Protein AF-A0A552IBU9-F1 (afdb_monomer_lite)

pLDDT: mean 75.5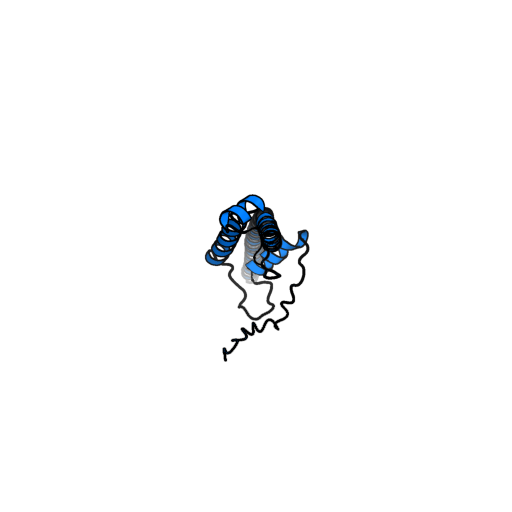9, std 19.31, range [33.22, 96.0]

Secondary structure (DSSP, 8-state):
-----------------PPPPTTTHHHHHHHHHTT---SSSPPS----HHHHHHHHHHHHHHTTS---HHHHHHHHT-S--SSTT-SHHHHHHHHHHHHHHHHTHHHHHHHHHHHHHHHHHHHHHHHHHHHHHHHHHHHHHHHHHHHS--

Sequence (150 aa):
MGEKIKMVVDSSVPIESKSIQAGQLPVVMLQLLTGSQTQDGRAAGIFTADDLIKILLYVRAARKLPQSLEQFTKDIGSNSTGIPGLEPNEIIDLYQKITDHANLWTPVEGLVKEQASSLKVASDDIVRIGGQVINTINKMDRTYALTGFS

Structure (mmCIF, N/CA/C/O backbone):
data_AF-A0A552IBU9-F1
#
_entry.id   AF-A0A552IBU9-F1
#
loop_
_atom_site.group_PDB
_atom_site.id
_atom_site.type_symbol
_atom_site.label_atom_id
_atom_site.label_alt_id
_atom_site.label_comp_id
_atom_site.label_asym_id
_atom_site.label_entity_id
_atom_site.label_seq_id
_atom_site.pdbx_PDB_ins_code
_atom_site.Cartn_x
_atom_site.Cartn_y
_atom_site.Cartn_z
_atom_site.occupancy
_atom_site.B_iso_or_equiv
_atom_site.auth_seq_id
_atom_site.auth_comp_id
_atom_site.auth_asym_id
_atom_site.auth_atom_id
_atom_site.pdbx_PDB_model_num
ATOM 1 N N . MET A 1 1 ? -29.735 -31.392 25.773 1.00 34.94 1 MET A N 1
ATOM 2 C CA . MET A 1 1 ? -28.434 -31.859 25.250 1.00 34.94 1 MET A CA 1
ATOM 3 C C . MET A 1 1 ? -28.177 -31.053 23.981 1.00 34.94 1 MET A C 1
ATOM 5 O O . MET A 1 1 ? -28.863 -31.291 23.001 1.00 34.94 1 MET A O 1
ATOM 9 N N . GLY A 1 2 ? -27.371 -29.990 24.043 1.00 36.50 2 GLY A N 1
ATOM 10 C CA . GLY A 1 2 ? -27.140 -29.078 22.913 1.00 36.50 2 GLY A CA 1
ATOM 11 C C . GLY A 1 2 ? -25.709 -29.224 22.414 1.00 36.50 2 GLY A C 1
ATOM 12 O O . GLY A 1 2 ? -24.772 -28.986 23.173 1.00 36.50 2 GLY A O 1
ATOM 13 N N . GLU A 1 3 ? -25.554 -29.675 21.177 1.00 33.66 3 GLU A N 1
ATOM 14 C CA . GLU A 1 3 ? -24.275 -29.945 20.528 1.00 33.66 3 GLU A CA 1
ATOM 15 C C . GLU A 1 3 ? -23.564 -28.622 20.189 1.00 33.66 3 GLU A C 1
ATOM 17 O O . GLU A 1 3 ? -24.085 -27.790 19.446 1.00 33.66 3 GLU A O 1
ATOM 22 N N . LYS A 1 4 ? -22.384 -28.387 20.779 1.00 40.66 4 LYS A N 1
ATOM 23 C CA . LYS A 1 4 ? -21.531 -27.241 20.438 1.00 40.66 4 LYS A CA 1
ATOM 24 C C . LYS A 1 4 ? -20.822 -27.536 19.119 1.00 40.66 4 LYS A C 1
ATOM 26 O O . LYS A 1 4 ? -19.890 -28.336 19.091 1.00 40.66 4 LYS A O 1
ATOM 31 N N . ILE A 1 5 ? -21.209 -26.841 18.053 1.00 39.78 5 ILE A N 1
ATOM 32 C CA . ILE A 1 5 ? -20.433 -26.824 16.812 1.00 39.78 5 ILE A CA 1
ATOM 33 C C . ILE A 1 5 ? -19.125 -26.069 17.076 1.00 39.78 5 ILE A C 1
ATOM 35 O O . ILE A 1 5 ? -19.110 -24.862 17.313 1.00 39.78 5 ILE A O 1
ATOM 39 N N . LYS A 1 6 ? -18.015 -26.810 17.071 1.00 36.66 6 LYS A N 1
ATOM 40 C CA . LYS A 1 6 ? -16.654 -26.279 17.134 1.00 36.66 6 LYS A CA 1
ATOM 41 C C . LYS A 1 6 ? -16.277 -25.804 15.732 1.00 36.66 6 LYS A C 1
ATOM 43 O O . LYS A 1 6 ? -15.980 -26.618 14.864 1.00 36.66 6 LYS A O 1
ATOM 48 N N . MET A 1 7 ? -16.307 -24.493 15.506 1.00 34.34 7 MET A N 1
ATOM 49 C CA . MET A 1 7 ? -15.735 -23.891 14.302 1.00 34.34 7 MET A CA 1
ATOM 50 C C . MET A 1 7 ? -14.210 -24.041 14.389 1.00 34.34 7 MET A C 1
ATOM 52 O O . MET A 1 7 ? -13.541 -23.302 15.107 1.00 34.34 7 MET A O 1
ATOM 56 N N . VAL A 1 8 ? -13.667 -25.069 13.736 1.00 38.81 8 VAL A N 1
ATOM 57 C CA . VAL A 1 8 ? -12.222 -25.235 13.561 1.00 38.81 8 VAL A CA 1
ATOM 58 C C . VAL A 1 8 ? -11.829 -24.355 12.383 1.00 38.81 8 VAL A C 1
ATOM 60 O O . VAL A 1 8 ? -11.980 -24.743 11.229 1.00 38.81 8 VAL A O 1
ATOM 63 N N . VAL A 1 9 ? -11.381 -23.136 12.680 1.00 44.94 9 VAL A N 1
ATOM 64 C CA . VAL A 1 9 ? -10.562 -22.381 11.733 1.00 44.94 9 VAL A CA 1
ATOM 65 C C . VAL A 1 9 ? -9.206 -23.069 11.743 1.00 44.94 9 VAL A C 1
ATOM 67 O O . VAL A 1 9 ? -8.463 -22.968 12.717 1.00 44.94 9 VAL A O 1
ATOM 70 N N . ASP A 1 10 ? -8.927 -23.837 10.696 1.00 36.34 10 ASP A N 1
ATOM 71 C CA . ASP A 1 10 ? -7.618 -24.438 10.482 1.00 36.34 10 ASP A CA 1
ATOM 72 C C . ASP A 1 10 ? -6.633 -23.325 10.090 1.00 36.34 10 ASP A C 1
ATOM 74 O O . ASP A 1 10 ? -6.429 -23.010 8.920 1.00 36.34 10 ASP A O 1
ATOM 78 N N . SER A 1 11 ? -6.112 -22.615 11.092 1.00 43.28 11 SER A N 1
ATOM 79 C CA . SER A 1 11 ? -5.164 -21.510 10.924 1.00 43.28 11 SER A CA 1
ATOM 80 C C . SER A 1 11 ? -3.709 -21.991 10.883 1.00 43.28 11 SER A C 1
ATOM 82 O O . SER A 1 11 ? -2.804 -21.233 11.226 1.00 43.28 11 SER A O 1
ATOM 84 N N . SER A 1 12 ? -3.451 -23.247 10.507 1.00 41.38 12 SER A N 1
ATOM 85 C CA . SER A 1 12 ? -2.109 -23.842 10.554 1.00 41.38 12 SER A CA 1
ATOM 86 C C . SER A 1 12 ? -1.258 -23.602 9.303 1.00 41.38 12 SER A C 1
ATOM 88 O O . SER A 1 12 ? -0.261 -24.297 9.119 1.00 41.38 12 SER A O 1
ATOM 90 N N . VAL A 1 13 ? -1.601 -22.638 8.444 1.00 36.69 13 VAL A N 1
ATOM 91 C CA . VAL A 1 13 ? -0.655 -22.159 7.426 1.00 36.69 13 VAL A CA 1
ATOM 92 C C . VAL A 1 13 ? 0.163 -21.031 8.056 1.00 36.69 13 VAL A C 1
ATOM 94 O O . VAL A 1 13 ? -0.375 -19.936 8.235 1.00 36.69 13 VAL A O 1
ATOM 97 N N . PRO A 1 14 ? 1.439 -21.253 8.422 1.00 33.22 14 PRO A N 1
ATOM 98 C CA . PRO A 1 14 ? 2.310 -20.154 8.799 1.00 33.22 14 PRO A CA 1
ATOM 99 C C . PRO A 1 14 ? 2.447 -19.235 7.584 1.00 33.22 14 PRO A C 1
ATOM 101 O O . PRO A 1 14 ? 3.071 -19.589 6.587 1.00 33.22 14 PRO A O 1
ATOM 104 N N . ILE A 1 15 ? 1.828 -18.056 7.647 1.00 39.25 15 ILE A N 1
ATOM 105 C CA . ILE A 1 15 ? 2.135 -16.982 6.708 1.00 39.25 15 ILE A CA 1
ATOM 106 C C . ILE A 1 15 ? 3.512 -16.474 7.123 1.00 39.25 15 ILE A C 1
ATOM 108 O O . ILE A 1 15 ? 3.636 -15.646 8.025 1.00 39.25 15 ILE A O 1
ATOM 112 N N . GLU A 1 16 ? 4.556 -17.025 6.513 1.00 35.91 16 GLU A N 1
ATOM 113 C CA . GLU A 1 16 ? 5.919 -16.540 6.679 1.00 35.91 16 GLU A CA 1
ATOM 114 C C . GLU A 1 16 ? 6.018 -15.172 5.981 1.00 35.91 16 GLU A C 1
ATOM 116 O O . GLU A 1 16 ? 6.324 -15.052 4.796 1.00 35.91 16 GLU A O 1
ATOM 121 N N . SER A 1 17 ? 5.662 -14.102 6.695 1.00 43.00 17 SER A N 1
ATOM 122 C CA . SER A 1 17 ? 5.800 -12.743 6.182 1.00 43.00 17 SER A CA 1
ATOM 123 C C . SER A 1 17 ? 7.252 -12.303 6.344 1.00 43.00 17 SER A C 1
ATOM 125 O O . SER A 1 17 ? 7.701 -11.876 7.408 1.00 43.00 17 SER A O 1
ATOM 127 N N . LYS A 1 18 ? 8.028 -12.408 5.263 1.00 54.16 18 LYS A N 1
ATOM 128 C CA . LYS A 1 18 ? 9.352 -11.786 5.214 1.00 54.16 18 LYS A CA 1
ATOM 129 C C . LYS A 1 18 ? 9.186 -10.281 5.430 1.00 54.16 18 LYS A C 1
ATOM 131 O O . LYS A 1 18 ? 8.542 -9.606 4.626 1.00 54.16 18 LYS A O 1
ATOM 136 N N . SER A 1 19 ? 9.752 -9.754 6.514 1.00 55.88 19 SER A N 1
ATOM 137 C CA . SER A 1 19 ? 9.667 -8.325 6.804 1.00 55.88 19 SER A CA 1
ATOM 138 C C . SER A 1 19 ? 10.417 -7.529 5.731 1.00 55.88 19 SER A C 1
ATOM 140 O O . SER A 1 19 ? 11.572 -7.809 5.404 1.00 55.88 19 SER A O 1
ATOM 142 N N . ILE A 1 20 ? 9.737 -6.543 5.146 1.00 61.25 20 ILE A N 1
ATOM 143 C CA . ILE A 1 20 ? 10.330 -5.603 4.195 1.00 61.25 20 ILE A CA 1
ATOM 144 C C . ILE A 1 20 ? 10.629 -4.326 4.970 1.00 61.25 20 ILE A C 1
ATOM 146 O O . ILE A 1 20 ? 9.734 -3.729 5.569 1.00 61.25 20 ILE A O 1
ATOM 150 N N . GLN A 1 21 ? 11.890 -3.896 4.976 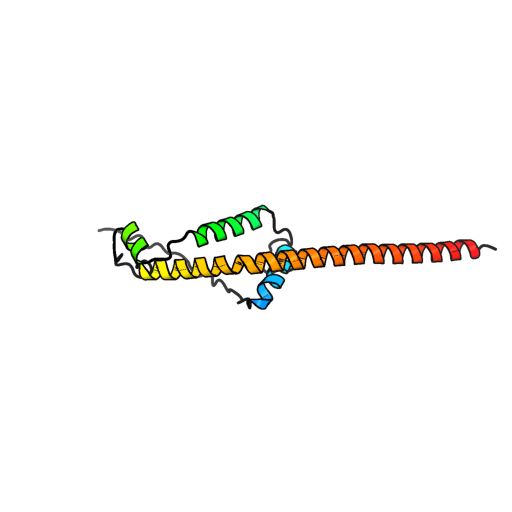1.00 69.50 21 GLN A N 1
ATOM 151 C CA . GLN A 1 21 ? 12.252 -2.615 5.579 1.00 69.50 21 GLN A CA 1
ATOM 152 C C . GLN A 1 21 ? 11.577 -1.479 4.798 1.00 69.50 21 GLN A C 1
ATOM 154 O O . GLN A 1 21 ? 11.520 -1.531 3.571 1.00 69.50 21 GLN A O 1
ATOM 159 N N . ALA A 1 22 ? 11.111 -0.425 5.475 1.00 57.94 22 ALA A N 1
ATOM 160 C CA . ALA A 1 22 ? 10.367 0.668 4.833 1.00 57.94 22 ALA A CA 1
ATOM 161 C C . ALA A 1 22 ? 11.100 1.286 3.618 1.00 57.94 22 ALA A C 1
ATOM 163 O O . ALA A 1 22 ? 10.462 1.623 2.625 1.00 57.94 22 ALA A O 1
ATOM 164 N N . GLY A 1 23 ? 12.438 1.353 3.647 1.00 66.19 23 GLY A N 1
ATOM 165 C CA . GLY A 1 23 ? 13.253 1.840 2.523 1.00 66.19 23 GLY A CA 1
ATOM 166 C C . GLY A 1 23 ? 13.341 0.893 1.316 1.00 66.19 23 GLY A C 1
ATOM 167 O O . GLY A 1 23 ? 13.680 1.323 0.220 1.00 66.19 23 GLY A O 1
ATOM 168 N N . GLN A 1 24 ? 13.019 -0.389 1.491 1.00 68.75 24 GLN A N 1
ATOM 169 C CA . GLN A 1 24 ? 13.036 -1.406 0.433 1.00 68.75 24 GLN A CA 1
ATOM 170 C C . GLN A 1 24 ? 11.660 -1.600 -0.216 1.00 68.75 24 GLN A C 1
ATOM 172 O O . GLN A 1 24 ? 11.567 -2.182 -1.296 1.00 68.75 24 GLN A O 1
ATOM 177 N N . LEU A 1 25 ? 10.596 -1.095 0.414 1.00 70.56 25 LEU A N 1
ATOM 178 C CA . LEU A 1 25 ? 9.216 -1.269 -0.033 1.00 70.56 25 LEU A CA 1
ATOM 179 C C . LEU A 1 25 ? 8.963 -0.802 -1.481 1.00 70.56 25 LEU A C 1
ATOM 181 O O . LEU A 1 25 ? 8.315 -1.547 -2.216 1.00 70.56 25 LEU A O 1
ATOM 185 N N . PRO A 1 26 ? 9.509 0.336 -1.956 1.00 66.88 26 PRO A N 1
ATOM 186 C CA . PRO A 1 26 ? 9.333 0.748 -3.350 1.00 66.88 26 PRO A CA 1
ATOM 187 C C . PRO A 1 26 ? 9.992 -0.209 -4.348 1.00 66.88 26 PRO A C 1
ATOM 189 O O . PRO A 1 26 ? 9.414 -0.516 -5.388 1.00 66.88 26 PRO A O 1
ATOM 192 N N . VAL A 1 27 ? 11.188 -0.706 -4.017 1.00 70.56 27 VAL A N 1
ATOM 193 C CA . VAL A 1 27 ? 11.957 -1.624 -4.871 1.00 70.56 27 VAL A CA 1
ATOM 194 C C . VAL A 1 27 ? 11.257 -2.974 -4.957 1.00 70.56 27 VAL A C 1
ATOM 196 O O . VAL A 1 27 ? 11.065 -3.492 -6.054 1.00 70.56 27 VAL A O 1
ATOM 199 N N . VAL A 1 28 ? 10.830 -3.520 -3.817 1.00 72.00 28 VAL A N 1
ATOM 200 C CA . VAL A 1 28 ? 10.098 -4.791 -3.782 1.00 72.00 28 VAL A CA 1
ATOM 201 C C . VAL A 1 28 ? 8.756 -4.661 -4.497 1.00 72.00 28 VAL A C 1
ATOM 203 O O . VAL A 1 28 ? 8.402 -5.558 -5.259 1.00 72.00 28 VAL A O 1
ATOM 206 N N . MET A 1 29 ? 8.040 -3.539 -4.329 1.00 71.69 29 MET A N 1
ATOM 207 C CA . MET A 1 29 ? 6.815 -3.303 -5.091 1.00 71.69 29 MET A CA 1
ATOM 208 C C . MET A 1 29 ? 7.101 -3.265 -6.579 1.00 71.69 29 MET A C 1
ATOM 210 O O . MET A 1 29 ? 6.473 -4.022 -7.303 1.00 71.69 29 MET A O 1
ATOM 214 N N . LEU A 1 30 ? 8.084 -2.496 -7.051 1.00 71.75 30 LEU A N 1
ATOM 215 C CA . LEU A 1 30 ? 8.415 -2.497 -8.473 1.00 71.75 30 LEU A CA 1
ATOM 216 C C . LEU A 1 30 ? 8.745 -3.896 -8.996 1.00 71.75 30 LEU A C 1
ATOM 218 O O . LEU A 1 30 ? 8.250 -4.261 -10.053 1.00 71.75 30 LEU A O 1
ATOM 222 N N . GLN A 1 31 ? 9.522 -4.687 -8.257 1.00 69.88 31 GLN A N 1
ATOM 223 C CA . GLN A 1 31 ? 9.835 -6.063 -8.644 1.00 69.88 31 GLN A CA 1
ATOM 224 C C . GLN A 1 31 ? 8.589 -6.954 -8.728 1.00 69.88 31 GLN A C 1
ATOM 226 O O . GLN A 1 31 ? 8.524 -7.858 -9.560 1.00 69.88 31 GLN A O 1
ATOM 231 N N . LEU A 1 32 ? 7.597 -6.704 -7.874 1.00 67.94 32 LEU A N 1
ATOM 232 C CA . LEU A 1 32 ? 6.294 -7.356 -7.938 1.00 67.94 32 LEU A CA 1
ATOM 233 C C . LEU A 1 32 ? 5.517 -6.905 -9.187 1.00 67.94 32 LEU A C 1
ATOM 235 O O . LEU A 1 32 ? 4.973 -7.733 -9.913 1.00 67.94 32 LEU A O 1
ATOM 239 N N . LEU A 1 33 ? 5.511 -5.595 -9.464 1.00 68.00 33 LEU A N 1
ATOM 240 C CA . LEU A 1 33 ? 4.822 -4.980 -10.604 1.00 68.00 33 LEU A CA 1
ATOM 241 C C . LEU A 1 33 ? 5.378 -5.462 -11.946 1.00 68.00 33 LEU A C 1
ATOM 243 O O . LEU A 1 33 ? 4.620 -5.687 -12.889 1.00 68.00 33 LEU A O 1
ATOM 247 N N . THR A 1 34 ? 6.699 -5.618 -12.028 1.00 67.62 34 THR A N 1
ATOM 248 C CA . THR A 1 34 ? 7.414 -6.082 -13.223 1.00 67.62 34 THR A CA 1
ATOM 249 C C . THR A 1 34 ? 7.470 -7.604 -13.323 1.00 67.62 34 THR A C 1
ATOM 251 O O . THR A 1 34 ? 7.982 -8.127 -14.310 1.00 67.62 34 THR A O 1
ATOM 254 N N . GLY A 1 35 ? 6.962 -8.329 -12.319 1.00 62.59 35 GLY A N 1
ATOM 255 C CA . GLY A 1 35 ? 7.028 -9.787 -12.267 1.00 62.59 35 GLY A CA 1
ATOM 256 C C . GLY A 1 35 ? 8.445 -10.343 -12.085 1.00 62.59 35 GLY A C 1
ATOM 257 O O . GLY A 1 35 ? 8.661 -11.529 -12.313 1.00 62.59 35 GLY A O 1
ATOM 258 N N . SER A 1 36 ? 9.422 -9.528 -11.675 1.00 60.06 36 SER A N 1
ATOM 259 C CA . SER A 1 36 ? 10.795 -9.988 -11.429 1.00 60.06 36 SER A CA 1
ATOM 260 C C . SER A 1 36 ? 10.975 -10.705 -10.081 1.00 60.06 36 SER A C 1
ATOM 262 O O . SER A 1 36 ? 12.035 -11.270 -9.835 1.00 60.06 36 SER A O 1
ATOM 264 N N . GLN A 1 37 ? 9.962 -10.691 -9.206 1.00 55.62 37 GLN A N 1
ATOM 265 C CA . GLN A 1 37 ? 9.887 -11.503 -7.983 1.00 55.62 37 GLN A CA 1
ATOM 266 C C . GLN A 1 37 ? 9.007 -12.738 -8.243 1.00 55.62 37 GLN A C 1
ATOM 268 O O . GLN A 1 37 ? 7.787 -12.628 -8.327 1.00 55.62 37 GLN A O 1
ATOM 273 N N . THR A 1 38 ? 9.629 -13.911 -8.381 1.00 48.75 38 THR A N 1
ATOM 274 C CA . THR A 1 38 ? 8.953 -15.202 -8.602 1.00 48.75 38 THR A CA 1
ATOM 275 C C . THR A 1 38 ? 9.249 -16.153 -7.443 1.00 48.75 38 THR A C 1
ATOM 277 O O . THR A 1 38 ? 10.027 -17.094 -7.557 1.00 48.75 38 THR A O 1
ATOM 280 N N . GLN A 1 39 ? 8.625 -15.911 -6.294 1.00 50.47 39 GLN A N 1
ATOM 281 C CA . GLN A 1 39 ? 8.364 -16.996 -5.349 1.00 50.47 39 GLN A CA 1
ATOM 282 C C . GLN A 1 39 ? 6.855 -17.270 -5.392 1.00 50.47 39 GLN A C 1
ATOM 284 O O . GLN A 1 39 ? 6.059 -16.336 -5.374 1.00 50.47 39 GLN A O 1
ATOM 289 N N . ASP A 1 40 ? 6.496 -18.546 -5.557 1.00 47.25 40 ASP A N 1
ATOM 290 C CA . ASP A 1 40 ? 5.129 -19.104 -5.529 1.00 47.25 40 ASP A CA 1
ATOM 291 C C . ASP A 1 40 ? 4.287 -19.109 -6.819 1.00 47.25 40 ASP A C 1
ATOM 293 O O . ASP A 1 40 ? 3.059 -19.037 -6.786 1.00 47.25 40 ASP A O 1
ATOM 297 N N . GLY A 1 41 ? 4.915 -19.313 -7.981 1.00 43.62 41 GLY A N 1
ATOM 298 C CA . GLY A 1 41 ? 4.231 -19.954 -9.119 1.00 43.62 41 GLY A CA 1
ATOM 299 C C . GLY A 1 41 ? 3.110 -19.159 -9.805 1.00 43.62 41 GLY A C 1
ATOM 300 O O . GLY A 1 41 ? 2.440 -19.696 -10.687 1.00 43.62 41 GLY A O 1
ATOM 301 N N . ARG A 1 42 ? 2.914 -17.877 -9.477 1.00 48.47 42 ARG A N 1
ATOM 302 C CA . ARG A 1 42 ? 2.180 -16.968 -10.365 1.00 48.47 42 ARG A CA 1
ATOM 303 C C . ARG A 1 42 ? 3.097 -16.587 -11.518 1.00 48.47 42 ARG A C 1
ATOM 305 O O . ARG A 1 42 ? 4.236 -16.186 -11.292 1.00 48.47 42 ARG A O 1
ATOM 312 N N . ALA A 1 43 ? 2.608 -16.746 -12.747 1.00 46.59 43 ALA A N 1
ATOM 313 C CA . ALA A 1 43 ? 3.322 -16.274 -13.924 1.00 46.59 43 ALA A CA 1
ATOM 314 C C . ALA A 1 43 ? 3.724 -14.805 -13.713 1.00 46.59 43 ALA A C 1
ATOM 316 O O . ALA A 1 43 ? 2.910 -13.989 -13.278 1.00 46.59 43 ALA A O 1
ATOM 317 N N . ALA A 1 44 ? 4.994 -14.499 -13.968 1.00 46.16 44 ALA A N 1
ATOM 318 C CA . ALA A 1 44 ? 5.500 -13.138 -13.961 1.00 46.16 44 ALA A CA 1
ATOM 319 C C . ALA A 1 44 ? 4.661 -12.264 -14.912 1.00 46.16 44 ALA A C 1
ATOM 321 O O . ALA A 1 44 ? 4.472 -12.621 -16.074 1.00 46.16 44 ALA A O 1
ATOM 322 N N . GLY A 1 45 ? 4.188 -11.117 -14.416 1.00 52.94 45 GLY A N 1
ATOM 323 C CA . GLY A 1 45 ? 3.387 -10.152 -15.176 1.00 52.94 45 GLY A CA 1
ATOM 324 C C . GLY A 1 45 ? 1.882 -10.403 -15.026 1.00 52.94 45 GLY A C 1
ATOM 325 O O . GLY A 1 45 ? 1.402 -11.520 -15.135 1.00 52.94 45 GLY A O 1
ATOM 326 N N . ILE A 1 46 ? 1.037 -9.424 -14.747 1.00 62.72 46 ILE A N 1
ATOM 327 C CA . ILE A 1 46 ? 1.118 -7.973 -14.883 1.00 62.72 46 ILE A CA 1
ATOM 328 C C . ILE A 1 46 ? 0.362 -7.437 -13.675 1.00 62.72 46 ILE A C 1
ATOM 330 O O . ILE A 1 46 ? -0.773 -7.850 -13.452 1.00 62.72 46 ILE A O 1
ATOM 334 N N . PHE A 1 47 ? 0.947 -6.525 -12.904 1.00 65.00 47 PHE A N 1
ATOM 335 C CA . PHE A 1 47 ? 0.116 -5.709 -12.029 1.00 65.00 47 PHE A CA 1
ATOM 336 C C . PHE A 1 47 ? -0.882 -4.947 -12.892 1.00 65.00 47 PHE A C 1
ATOM 338 O O . PHE A 1 47 ? -0.503 -4.109 -13.714 1.00 65.00 47 PHE A O 1
ATOM 345 N N . THR A 1 48 ? -2.153 -5.300 -12.758 1.00 66.38 48 THR A N 1
ATOM 346 C CA . THR A 1 48 ? -3.213 -4.748 -13.595 1.00 66.38 48 THR A CA 1
ATOM 347 C C . THR A 1 48 ? -3.783 -3.474 -12.981 1.00 66.38 48 THR A C 1
ATOM 349 O O . THR A 1 48 ? -3.605 -3.185 -11.794 1.00 66.38 48 THR A O 1
ATOM 352 N N . ALA A 1 49 ? -4.536 -2.716 -13.782 1.00 65.44 49 ALA A N 1
ATOM 353 C CA . ALA A 1 49 ? -5.351 -1.627 -13.252 1.00 65.44 49 ALA A CA 1
ATOM 354 C C . ALA A 1 49 ? -6.312 -2.127 -12.156 1.00 65.44 49 ALA A C 1
ATOM 356 O O . ALA A 1 49 ? -6.516 -1.431 -11.164 1.00 65.44 49 ALA A O 1
ATOM 357 N N . ASP A 1 50 ? -6.830 -3.352 -12.284 1.00 68.50 50 ASP A N 1
ATOM 358 C CA . ASP A 1 50 ? -7.710 -3.963 -11.286 1.00 68.50 50 ASP A CA 1
ATOM 359 C C . ASP A 1 50 ? -6.993 -4.226 -9.957 1.00 68.50 50 ASP A C 1
ATOM 361 O O . ASP A 1 50 ? -7.585 -4.047 -8.892 1.00 68.50 50 ASP A O 1
ATOM 365 N N . ASP A 1 51 ? -5.715 -4.610 -9.986 1.00 74.88 51 ASP A N 1
ATOM 366 C CA . ASP A 1 51 ? -4.921 -4.809 -8.769 1.00 74.88 51 ASP A CA 1
ATOM 367 C C . ASP A 1 51 ? -4.655 -3.481 -8.054 1.00 74.88 51 ASP A C 1
ATOM 369 O O . ASP A 1 51 ? -4.821 -3.389 -6.834 1.00 74.88 51 ASP A O 1
ATOM 373 N N . LEU A 1 52 ? -4.353 -2.418 -8.809 1.00 76.81 52 LEU A N 1
ATOM 374 C CA . LEU A 1 52 ? -4.247 -1.068 -8.255 1.00 76.81 52 LEU A CA 1
ATOM 375 C C . LEU A 1 52 ? -5.570 -0.607 -7.642 1.00 76.81 52 LEU A C 1
ATOM 377 O O . LEU A 1 52 ? -5.588 -0.087 -6.527 1.00 76.81 52 LEU A O 1
ATOM 381 N N . ILE A 1 53 ? -6.683 -0.816 -8.347 1.00 72.31 53 ILE A N 1
ATOM 382 C CA . ILE A 1 53 ? -8.016 -0.454 -7.861 1.00 72.31 53 ILE A CA 1
ATOM 383 C C . ILE A 1 53 ? -8.311 -1.180 -6.545 1.00 72.31 53 ILE A C 1
ATOM 385 O O . ILE A 1 53 ? -8.777 -0.539 -5.605 1.00 72.31 53 ILE A O 1
ATOM 389 N N . LYS A 1 54 ? -7.990 -2.475 -6.421 1.00 84.38 54 LYS A N 1
ATOM 390 C CA . LYS A 1 54 ? -8.167 -3.230 -5.167 1.00 84.38 54 LYS A CA 1
ATOM 391 C C . LYS A 1 54 ? -7.340 -2.653 -4.018 1.00 84.38 54 LYS A C 1
ATOM 393 O O . LYS A 1 54 ? -7.877 -2.494 -2.922 1.00 84.38 54 LYS A O 1
ATOM 398 N N . ILE A 1 55 ? -6.079 -2.286 -4.261 1.00 88.19 55 ILE A N 1
ATOM 399 C CA . ILE A 1 55 ? -5.236 -1.633 -3.244 1.00 88.19 55 ILE A CA 1
ATOM 400 C C . ILE A 1 55 ? -5.852 -0.295 -2.823 1.00 88.19 55 ILE A C 1
ATOM 402 O O . ILE A 1 55 ? -6.010 -0.034 -1.631 1.00 88.19 55 ILE A O 1
ATOM 406 N N . LEU A 1 56 ? -6.265 0.539 -3.779 1.00 85.75 56 LEU A N 1
ATOM 407 C CA . LEU A 1 56 ? -6.872 1.840 -3.490 1.00 85.75 56 LEU A CA 1
ATOM 408 C C . LEU A 1 56 ? -8.216 1.710 -2.757 1.00 85.75 56 LEU A C 1
ATOM 410 O O . LEU A 1 56 ? -8.518 2.519 -1.876 1.00 85.75 56 LEU A O 1
ATOM 414 N N . LEU A 1 57 ? -9.015 0.691 -3.083 1.00 89.88 57 LEU A N 1
ATOM 415 C CA . LEU A 1 57 ? -10.254 0.370 -2.374 1.00 89.88 57 LEU A CA 1
ATOM 416 C C . LEU A 1 57 ? -9.973 -0.046 -0.928 1.00 89.88 57 LEU A C 1
ATOM 418 O O . LEU A 1 57 ? -10.630 0.476 -0.026 1.00 89.88 57 LEU A O 1
ATOM 422 N N . TYR A 1 58 ? -8.974 -0.906 -0.700 1.00 94.69 58 TYR A N 1
ATOM 423 C CA . TYR A 1 58 ? -8.506 -1.259 0.643 1.00 94.69 58 TYR A CA 1
ATOM 424 C C . TYR A 1 58 ? -8.063 -0.014 1.423 1.00 94.69 58 TYR A C 1
ATOM 426 O O . TYR A 1 58 ? -8.574 0.232 2.513 1.00 94.69 58 TYR A O 1
ATOM 434 N N . VAL A 1 59 ? -7.188 0.823 0.852 1.00 93.88 59 VAL A N 1
ATOM 435 C CA . VAL A 1 59 ? -6.682 2.046 1.505 1.00 93.88 59 VAL A CA 1
ATOM 436 C C . VAL A 1 59 ? -7.828 2.993 1.861 1.00 93.88 59 VAL A C 1
ATOM 438 O O . VAL A 1 59 ? -7.872 3.545 2.961 1.00 93.88 59 VAL A O 1
ATOM 441 N N . ARG A 1 60 ? -8.795 3.168 0.952 1.00 93.69 60 ARG A N 1
ATOM 442 C CA . ARG A 1 60 ? -9.981 3.997 1.194 1.00 93.69 60 ARG A CA 1
ATOM 443 C C . ARG A 1 60 ? -10.870 3.419 2.296 1.00 93.69 60 ARG A C 1
ATOM 445 O O . ARG A 1 60 ? -11.409 4.200 3.074 1.00 93.69 60 ARG A O 1
ATOM 452 N N . ALA A 1 61 ? -11.067 2.103 2.337 1.00 95.62 61 ALA A N 1
ATOM 453 C CA . ALA A 1 61 ? -11.869 1.452 3.369 1.00 95.62 61 ALA A CA 1
ATOM 454 C C . ALA A 1 61 ? -11.187 1.543 4.742 1.00 95.62 61 ALA A C 1
ATOM 456 O O . ALA A 1 61 ? -11.825 1.954 5.705 1.00 95.62 61 ALA A O 1
ATOM 457 N N . ALA A 1 62 ? -9.884 1.264 4.802 1.00 96.00 62 ALA A N 1
ATOM 458 C CA . ALA A 1 62 ? -9.066 1.376 6.005 1.00 96.00 62 ALA A CA 1
ATOM 459 C C . ALA A 1 62 ? -9.142 2.782 6.620 1.00 96.00 62 ALA A C 1
ATOM 461 O O . ALA A 1 62 ? -9.478 2.926 7.788 1.00 96.00 62 ALA A O 1
ATOM 462 N N . ARG A 1 63 ? -8.965 3.837 5.814 1.00 94.44 63 ARG A N 1
ATOM 463 C CA . ARG A 1 63 ? -9.045 5.237 6.281 1.00 94.44 63 ARG A CA 1
ATOM 464 C C . ARG A 1 63 ? -10.430 5.675 6.773 1.00 94.44 63 ARG A C 1
ATOM 466 O O . ARG A 1 63 ? -10.551 6.760 7.332 1.00 94.44 63 ARG A O 1
ATOM 473 N N . LYS A 1 64 ? -11.476 4.881 6.532 1.00 95.12 64 LYS A N 1
ATOM 474 C CA . LYS A 1 64 ? -12.835 5.135 7.034 1.00 95.12 64 LYS A CA 1
ATOM 475 C C . LYS A 1 64 ? -13.129 4.407 8.345 1.00 95.12 64 LYS A C 1
ATOM 477 O O . LYS A 1 64 ? -14.211 4.609 8.892 1.00 95.12 64 LYS A O 1
ATOM 482 N N . LEU A 1 65 ? -12.225 3.552 8.825 1.00 94.38 65 LEU A N 1
ATOM 483 C CA . LEU A 1 65 ? -12.440 2.813 10.063 1.00 94.38 65 LEU A CA 1
ATOM 484 C C . LEU A 1 65 ? -12.516 3.775 11.259 1.00 94.38 65 LEU A C 1
ATOM 486 O O . LEU A 1 65 ? -11.695 4.693 11.347 1.00 94.38 65 LEU A O 1
ATOM 490 N N . PRO A 1 66 ? -13.450 3.558 12.203 1.00 92.44 66 PRO A N 1
ATOM 491 C CA . PRO A 1 66 ? -13.502 4.313 13.449 1.00 92.44 66 PRO A CA 1
ATOM 492 C C . PRO A 1 66 ? -12.161 4.265 14.184 1.00 92.44 66 PRO A C 1
ATOM 494 O O . PRO A 1 66 ? -11.549 3.208 14.303 1.00 92.44 66 PRO A O 1
ATOM 497 N N . GLN A 1 67 ? -11.704 5.416 14.672 1.00 90.75 67 GLN A N 1
ATOM 498 C CA . GLN A 1 67 ? -10.445 5.533 15.423 1.00 90.75 67 GLN A CA 1
ATOM 499 C C . GLN A 1 67 ? -10.679 5.876 16.902 1.00 90.75 67 GLN A C 1
ATOM 501 O O . GLN A 1 67 ? -9.766 5.766 17.716 1.00 90.75 67 GLN A O 1
ATOM 506 N N . SER A 1 68 ? -11.900 6.303 17.243 1.00 93.62 68 SER A N 1
ATOM 507 C CA . SER A 1 68 ? -12.297 6.679 18.598 1.00 93.62 68 SER A CA 1
ATOM 508 C C . SER A 1 68 ? -13.025 5.525 19.268 1.00 93.62 68 SER A C 1
ATOM 510 O O . SER A 1 68 ? -14.071 5.085 18.786 1.00 93.62 68 SER A O 1
ATOM 512 N N . LEU A 1 69 ? -12.491 5.088 20.408 1.00 93.25 69 LEU A N 1
ATOM 513 C CA . LEU A 1 69 ? -13.133 4.094 21.258 1.00 93.25 69 LEU A CA 1
ATOM 514 C C . LEU A 1 69 ? -14.500 4.563 21.745 1.00 93.25 69 LEU A C 1
ATOM 516 O O . LEU A 1 69 ? -15.448 3.796 21.680 1.00 93.25 69 LEU A O 1
ATOM 520 N N . GLU A 1 70 ? -14.615 5.824 22.159 1.00 92.31 70 GLU A N 1
ATOM 521 C CA . GLU A 1 70 ? -15.874 6.397 22.643 1.00 92.31 70 GLU A CA 1
ATOM 522 C C . GLU A 1 70 ? -16.961 6.381 21.562 1.00 92.31 70 GLU A C 1
ATOM 524 O O . GLU A 1 70 ? -18.096 5.979 21.812 1.00 92.31 70 GLU A O 1
ATOM 529 N N . GLN A 1 71 ? -16.613 6.793 20.340 1.00 89.62 71 GLN A N 1
ATOM 530 C CA . GLN A 1 71 ? -17.572 6.779 19.239 1.00 89.62 71 GLN A CA 1
ATOM 531 C C . GLN A 1 71 ? -17.963 5.342 18.883 1.00 89.62 71 GLN A C 1
ATOM 533 O O . GLN A 1 71 ? -19.135 5.058 18.666 1.00 89.62 71 GLN A O 1
ATOM 538 N N . PHE A 1 72 ? -16.996 4.427 18.876 1.00 92.00 72 PHE A N 1
ATOM 539 C CA . PHE A 1 72 ? -17.239 3.032 18.545 1.00 92.00 72 PHE A CA 1
ATOM 540 C C . PHE A 1 72 ? -18.107 2.316 19.584 1.00 92.00 72 PHE A C 1
ATOM 542 O O . PHE A 1 72 ? -19.058 1.642 19.200 1.00 92.00 72 PHE A O 1
ATOM 549 N N . THR A 1 73 ? -17.854 2.499 20.885 1.00 92.12 73 THR A N 1
ATOM 550 C CA . THR A 1 73 ? -18.696 1.918 21.946 1.00 92.12 73 THR A CA 1
ATOM 551 C C . THR A 1 73 ? -20.113 2.484 21.916 1.00 92.12 73 THR A C 1
ATOM 553 O O . THR A 1 73 ? -21.077 1.747 22.138 1.00 92.12 73 THR A O 1
ATOM 556 N N . LYS A 1 74 ? -20.261 3.770 21.572 1.00 91.44 74 LYS A N 1
ATOM 557 C CA . LYS A 1 74 ? -21.565 4.402 21.343 1.00 91.44 74 LYS A CA 1
ATOM 558 C C . LYS A 1 74 ? -22.298 3.798 20.143 1.00 91.44 74 LYS A C 1
ATOM 560 O O . LYS A 1 74 ? -23.493 3.537 20.253 1.00 91.44 74 LYS A O 1
ATOM 565 N N . ASP A 1 75 ? -21.598 3.551 19.038 1.00 88.31 75 ASP A N 1
ATOM 566 C CA . ASP A 1 75 ? -22.179 2.989 17.812 1.00 88.31 75 ASP A CA 1
ATOM 567 C C . ASP A 1 75 ? -22.626 1.530 17.996 1.00 88.31 75 ASP A C 1
ATOM 569 O O . ASP A 1 75 ? -23.679 1.140 17.493 1.00 88.31 75 ASP A O 1
ATOM 573 N N . ILE A 1 76 ? -21.861 0.725 18.743 1.00 89.44 76 ILE A N 1
ATOM 574 C CA . ILE A 1 76 ? -22.214 -0.677 19.034 1.00 89.44 76 ILE A CA 1
ATOM 575 C C . ILE A 1 76 ? -23.151 -0.827 20.245 1.00 89.44 76 ILE A C 1
ATOM 577 O O . ILE A 1 76 ? -23.659 -1.919 20.494 1.00 89.44 76 ILE A O 1
ATOM 581 N N . GLY A 1 77 ? -23.373 0.245 21.013 1.00 90.81 77 GLY A N 1
ATOM 582 C CA . GLY A 1 77 ? -24.255 0.262 22.183 1.00 90.81 77 GLY A CA 1
ATOM 583 C C . GLY A 1 77 ? -23.742 -0.523 23.394 1.00 90.81 77 GLY A C 1
ATOM 584 O O . GLY A 1 77 ? -24.529 -0.841 24.285 1.00 90.81 77 GLY A O 1
ATOM 585 N N . SER A 1 78 ? -22.450 -0.856 23.442 1.00 88.81 78 SER A N 1
ATOM 586 C CA . SER A 1 78 ? -21.849 -1.597 24.551 1.00 88.81 78 SER A CA 1
ATOM 587 C C . SER A 1 78 ? -20.398 -1.197 24.795 1.00 88.81 78 SER A C 1
ATOM 589 O O . SER A 1 78 ? -19.634 -0.951 23.865 1.00 88.81 78 SER A O 1
ATOM 591 N N . ASN A 1 79 ? -20.006 -1.199 26.070 1.00 88.56 79 ASN A N 1
ATOM 592 C CA . ASN A 1 79 ? -18.626 -0.965 26.500 1.00 88.56 79 ASN A CA 1
ATOM 593 C C . ASN A 1 79 ? -17.803 -2.257 26.607 1.00 88.56 79 ASN A C 1
ATOM 595 O O . ASN A 1 79 ? -16.600 -2.189 26.833 1.00 88.56 79 ASN A O 1
ATOM 599 N N . SER A 1 80 ? -18.441 -3.422 26.477 1.00 91.31 80 SER A N 1
ATOM 600 C CA . SER A 1 80 ? -17.768 -4.720 26.493 1.00 91.31 80 SER A CA 1
ATOM 601 C C . SER A 1 80 ? -18.589 -5.761 25.744 1.00 91.31 80 SER A C 1
ATOM 603 O O . SER A 1 80 ? -19.822 -5.701 25.718 1.00 91.31 80 SER A O 1
ATOM 605 N N . THR A 1 81 ? -17.910 -6.718 25.123 1.00 88.88 81 THR A N 1
ATOM 606 C CA . THR A 1 81 ? -18.564 -7.862 24.472 1.00 88.88 81 THR A CA 1
ATOM 607 C C . THR A 1 81 ? -18.508 -9.122 25.337 1.00 88.88 81 THR A C 1
ATOM 609 O O . THR A 1 81 ? -19.298 -10.040 25.118 1.00 88.88 81 THR A O 1
ATOM 612 N N . GLY A 1 82 ? -17.620 -9.169 26.337 1.00 91.56 82 GLY A N 1
ATOM 613 C CA . GLY A 1 82 ? -17.347 -10.345 27.162 1.00 91.56 82 GLY A CA 1
ATOM 614 C C . GLY A 1 82 ? -16.588 -11.443 26.411 1.00 91.56 82 GLY A C 1
ATOM 615 O O . GLY A 1 82 ? -16.484 -12.565 26.914 1.00 91.56 82 GLY A O 1
ATOM 616 N N . ILE A 1 83 ? -16.100 -11.151 25.201 1.00 91.50 83 ILE A N 1
ATOM 617 C CA . ILE A 1 83 ? -15.423 -12.098 24.317 1.00 91.50 83 ILE A CA 1
ATOM 618 C C . ILE A 1 83 ? -13.997 -11.586 24.080 1.00 91.50 83 ILE A C 1
ATOM 620 O O . ILE A 1 83 ? -13.820 -10.600 23.362 1.00 91.50 83 ILE A O 1
ATOM 624 N N . PRO A 1 84 ? -12.970 -12.267 24.622 1.00 89.94 84 PRO A N 1
ATOM 625 C CA . PRO A 1 84 ? -11.576 -11.911 24.376 1.00 89.94 84 PRO A CA 1
ATOM 626 C C . PRO A 1 84 ? -11.247 -11.869 22.878 1.00 89.94 84 PRO A C 1
ATOM 628 O O . PRO A 1 84 ? -11.632 -12.772 22.131 1.00 89.94 84 PRO A O 1
ATOM 631 N N . GLY A 1 85 ? -10.528 -10.836 22.442 1.00 88.88 85 GLY A N 1
ATOM 632 C CA . GLY A 1 85 ? -10.218 -10.569 21.036 1.00 88.88 85 GLY A CA 1
ATOM 633 C C . GLY A 1 85 ? -11.312 -9.802 20.287 1.00 88.88 85 GLY A C 1
ATOM 634 O O . GLY A 1 85 ? -11.095 -9.401 19.144 1.00 88.88 85 GLY A O 1
ATOM 635 N N . LEU A 1 86 ? -12.476 -9.591 20.909 1.00 92.00 86 LEU A N 1
ATOM 636 C CA . LEU A 1 86 ? -13.577 -8.775 20.395 1.00 92.00 86 LEU A CA 1
ATOM 637 C C . LEU A 1 86 ? -13.982 -7.685 21.392 1.00 92.00 86 LEU A C 1
ATOM 639 O O . LEU A 1 86 ? -15.078 -7.129 21.274 1.00 92.00 86 LEU A O 1
ATOM 643 N N . GLU A 1 87 ? -13.147 -7.375 22.386 1.00 94.50 87 GLU A N 1
ATOM 644 C CA . GLU A 1 87 ? -13.420 -6.228 23.242 1.00 94.50 87 GLU A CA 1
ATOM 645 C C . GLU A 1 87 ? -13.248 -4.923 22.444 1.00 94.50 87 GLU A C 1
ATOM 647 O O . GLU A 1 87 ? -12.395 -4.840 21.550 1.00 94.50 87 GLU A O 1
ATOM 652 N N . PRO A 1 88 ? -14.050 -3.878 22.725 1.00 94.19 88 PRO A N 1
ATOM 653 C CA . PRO A 1 88 ? -14.045 -2.666 21.908 1.00 94.19 88 PRO A CA 1
ATOM 654 C C . PRO A 1 88 ? -12.678 -1.979 21.790 1.00 94.19 88 PRO A C 1
ATOM 656 O O . PRO A 1 88 ? -12.353 -1.437 20.735 1.00 94.19 88 PRO A O 1
ATOM 659 N N . ASN A 1 89 ? -11.859 -2.027 22.842 1.00 94.06 89 ASN A N 1
ATOM 660 C CA . ASN A 1 89 ? -10.489 -1.511 22.823 1.00 94.06 89 ASN A CA 1
ATOM 661 C C . ASN A 1 89 ? -9.586 -2.308 21.870 1.00 94.06 89 ASN A C 1
ATOM 663 O O . ASN A 1 89 ? -8.849 -1.709 21.098 1.00 94.06 89 ASN A O 1
ATOM 667 N N . GLU A 1 90 ? -9.684 -3.639 21.868 1.00 94.38 90 GLU A N 1
ATOM 668 C CA . GLU A 1 90 ? -8.880 -4.505 20.997 1.00 94.38 90 GLU A CA 1
ATOM 669 C C . GLU A 1 90 ? -9.225 -4.287 19.515 1.00 94.38 90 GLU A C 1
ATOM 671 O O . GLU A 1 90 ? -8.338 -4.245 18.659 1.00 94.38 90 GLU A O 1
ATOM 676 N N . ILE A 1 91 ? -10.513 -4.093 19.209 1.00 94.69 91 ILE A N 1
ATOM 677 C CA . ILE A 1 91 ? -10.977 -3.784 17.850 1.00 94.69 91 ILE A CA 1
ATOM 678 C C . ILE A 1 91 ? -10.459 -2.414 17.399 1.00 94.69 91 ILE A C 1
ATOM 680 O O . ILE A 1 91 ? -9.990 -2.277 16.268 1.00 94.69 91 ILE A O 1
ATOM 684 N N . ILE A 1 92 ? -10.509 -1.404 18.271 1.00 95.50 92 ILE A N 1
ATOM 685 C CA . ILE A 1 92 ? -9.998 -0.065 17.955 1.00 95.50 92 ILE A CA 1
ATOM 686 C C . ILE A 1 92 ? -8.487 -0.072 17.748 1.00 95.50 92 ILE A C 1
ATOM 688 O O . ILE A 1 92 ? -8.018 0.508 16.769 1.00 95.50 92 ILE A O 1
ATOM 692 N N . ASP A 1 93 ? -7.735 -0.781 18.587 1.00 95.50 93 ASP A N 1
ATOM 693 C CA . ASP A 1 93 ? -6.291 -0.947 18.410 1.00 95.50 93 ASP A CA 1
ATOM 694 C C . ASP A 1 93 ? -5.968 -1.596 17.054 1.00 95.50 93 ASP A C 1
ATOM 696 O O . ASP A 1 93 ? -5.013 -1.212 16.371 1.00 95.50 93 ASP A O 1
ATOM 700 N N . LEU A 1 94 ? -6.773 -2.574 16.621 1.00 95.62 94 LEU A N 1
ATOM 701 C CA . LEU A 1 94 ? -6.642 -3.177 15.296 1.00 95.62 94 LEU A CA 1
ATOM 702 C C . LEU A 1 94 ? -6.977 -2.177 14.178 1.00 95.62 94 LEU A C 1
ATOM 704 O O . LEU A 1 94 ? -6.233 -2.082 13.200 1.00 95.62 94 LEU A O 1
ATOM 708 N N . TYR A 1 95 ? -8.064 -1.414 14.307 1.00 95.75 95 TYR A N 1
ATOM 709 C CA . TYR A 1 95 ? -8.455 -0.400 13.324 1.00 95.75 95 TYR A CA 1
ATOM 710 C C . TYR A 1 95 ? -7.409 0.702 13.177 1.00 95.75 95 TYR A C 1
ATOM 712 O O . TYR A 1 95 ? -7.155 1.145 12.057 1.00 95.75 95 TYR A O 1
ATOM 720 N N . GLN A 1 96 ? -6.770 1.115 14.269 1.00 95.44 96 GLN A N 1
ATOM 721 C CA . GLN A 1 96 ? -5.663 2.069 14.238 1.00 95.44 96 GLN A CA 1
ATOM 722 C C . GLN A 1 96 ? -4.477 1.505 13.453 1.00 95.44 96 GLN A C 1
ATOM 724 O O . GLN A 1 96 ? -4.030 2.129 12.493 1.00 95.44 96 GLN A O 1
ATOM 729 N N . LYS A 1 97 ? -4.057 0.265 13.741 1.00 95.81 97 LYS A N 1
ATOM 730 C CA . LYS A 1 97 ? -2.976 -0.406 12.992 1.00 95.81 97 LYS A CA 1
ATOM 731 C C . LYS A 1 97 ? -3.277 -0.525 11.493 1.00 95.81 97 LYS A C 1
ATOM 733 O O . LYS A 1 97 ? -2.385 -0.332 10.668 1.00 95.81 97 LYS A O 1
ATOM 738 N N . ILE A 1 98 ? -4.522 -0.834 11.124 1.00 95.69 98 ILE A N 1
ATOM 739 C CA . ILE A 1 98 ? -4.949 -0.926 9.718 1.00 95.69 98 ILE A CA 1
ATOM 740 C C . ILE A 1 98 ? -4.904 0.452 9.039 1.00 95.69 98 ILE A C 1
ATOM 742 O O . ILE A 1 98 ? -4.421 0.565 7.908 1.00 95.69 98 ILE A O 1
ATOM 746 N N . THR A 1 99 ? -5.376 1.497 9.721 1.00 95.69 99 THR A N 1
ATOM 747 C CA . THR A 1 99 ? -5.329 2.880 9.227 1.00 95.69 99 THR A CA 1
ATOM 748 C C . THR A 1 99 ? -3.893 3.367 9.060 1.00 95.69 99 THR A C 1
ATOM 750 O O . THR A 1 99 ? -3.558 3.911 8.005 1.00 95.69 99 THR A O 1
ATOM 753 N N . ASP A 1 100 ? -3.024 3.107 10.035 1.00 93.50 100 ASP A N 1
ATOM 754 C CA . ASP A 1 100 ? -1.601 3.443 9.968 1.00 93.50 100 ASP A CA 1
ATOM 755 C C . ASP A 1 100 ? -0.925 2.748 8.787 1.00 93.50 100 ASP A C 1
ATOM 757 O O . ASP A 1 100 ? -0.246 3.394 7.987 1.00 93.50 100 ASP A O 1
ATOM 761 N N . HIS A 1 101 ? -1.197 1.455 8.595 1.00 92.88 101 HIS A N 1
ATOM 762 C CA . HIS A 1 101 ? -0.708 0.719 7.433 1.00 92.88 101 HIS A CA 1
ATOM 763 C C . HIS A 1 101 ? -1.196 1.338 6.109 1.00 92.88 101 HIS A C 1
ATOM 765 O O . HIS A 1 101 ? -0.409 1.534 5.183 1.00 92.88 101 HIS A O 1
ATOM 771 N N . ALA A 1 102 ? -2.472 1.721 6.011 1.00 93.00 102 ALA A N 1
ATOM 772 C CA . ALA A 1 102 ? -3.014 2.385 4.823 1.00 93.00 102 ALA A CA 1
ATOM 773 C C . ALA A 1 102 ? -2.424 3.790 4.581 1.00 93.00 102 ALA A C 1
ATOM 775 O O . ALA A 1 102 ? -2.393 4.276 3.445 1.00 93.00 102 ALA A O 1
ATOM 776 N N . ASN A 1 103 ? -1.932 4.462 5.620 1.00 90.88 103 ASN A N 1
ATOM 777 C CA . ASN A 1 103 ? -1.251 5.749 5.490 1.00 90.88 103 ASN A CA 1
ATOM 778 C C . ASN A 1 103 ? 0.162 5.609 4.904 1.00 90.88 103 ASN A C 1
ATOM 780 O O . ASN A 1 103 ? 0.607 6.516 4.197 1.00 90.88 103 ASN A O 1
ATOM 784 N N . LEU A 1 104 ? 0.807 4.448 5.063 1.00 89.19 104 LEU A N 1
ATOM 785 C CA . LEU A 1 104 ? 2.082 4.136 4.405 1.00 89.19 104 LEU A CA 1
ATOM 786 C C . LEU A 1 104 ? 1.959 3.977 2.880 1.00 89.19 104 LEU A C 1
ATOM 788 O O . LEU A 1 104 ? 2.965 4.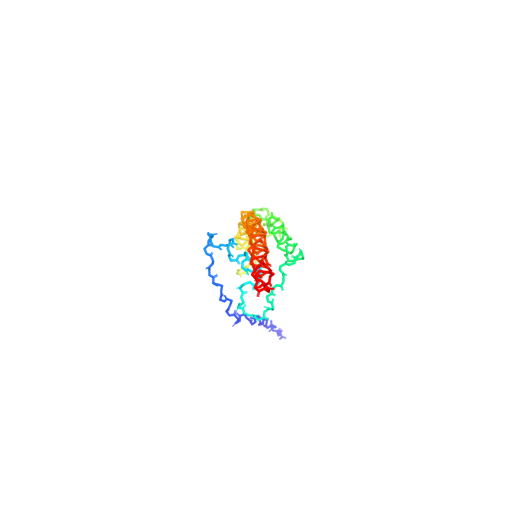063 2.182 1.00 89.19 104 LEU A O 1
ATOM 792 N N . TRP A 1 105 ? 0.752 3.789 2.330 1.00 88.31 105 TRP A N 1
ATOM 793 C CA . TRP A 1 105 ? 0.570 3.619 0.883 1.00 88.31 105 TRP A CA 1
ATOM 794 C C . TRP A 1 105 ? 0.926 4.870 0.071 1.00 88.31 105 TRP A C 1
ATOM 796 O O . TRP A 1 105 ? 1.539 4.761 -0.987 1.00 88.31 105 TRP A O 1
ATOM 806 N N . THR A 1 106 ? 0.575 6.064 0.555 1.00 84.06 106 THR A N 1
ATOM 807 C CA . THR A 1 106 ? 0.795 7.319 -0.185 1.00 84.06 106 THR A CA 1
ATOM 808 C C . THR A 1 106 ? 2.264 7.526 -0.598 1.00 84.06 106 THR A C 1
ATOM 810 O O . THR A 1 106 ? 2.508 7.763 -1.783 1.00 84.06 106 THR A O 1
ATOM 813 N N . PRO A 1 107 ? 3.261 7.423 0.309 1.00 85.25 107 PRO A N 1
ATOM 814 C CA . PRO A 1 107 ? 4.663 7.548 -0.091 1.00 85.25 107 PRO A CA 1
ATOM 815 C C . PRO A 1 107 ? 5.129 6.404 -1.006 1.00 85.25 107 PRO A C 1
ATOM 817 O O . PRO A 1 107 ? 5.920 6.642 -1.917 1.00 85.25 107 PRO A O 1
ATOM 820 N N . VAL A 1 108 ? 4.613 5.183 -0.825 1.00 83.69 108 VAL A N 1
ATOM 821 C CA . VAL A 1 108 ? 4.943 4.032 -1.687 1.00 83.69 108 VAL A CA 1
ATOM 822 C C . VAL A 1 108 ? 4.469 4.261 -3.118 1.00 83.69 108 VAL A C 1
ATOM 824 O O . VAL A 1 108 ? 5.234 4.048 -4.055 1.00 83.69 108 VAL A O 1
ATOM 827 N N . GLU A 1 109 ? 3.238 4.742 -3.297 1.00 82.50 109 GLU A N 1
ATOM 828 C CA . GLU A 1 109 ? 2.672 5.035 -4.615 1.00 82.50 109 GLU A CA 1
ATOM 829 C C . GLU A 1 109 ? 3.514 6.068 -5.376 1.00 82.50 109 GLU A C 1
ATOM 831 O O . GLU A 1 109 ? 3.766 5.901 -6.571 1.00 82.50 109 GLU A O 1
ATOM 836 N N . GLY A 1 110 ? 3.978 7.116 -4.687 1.00 81.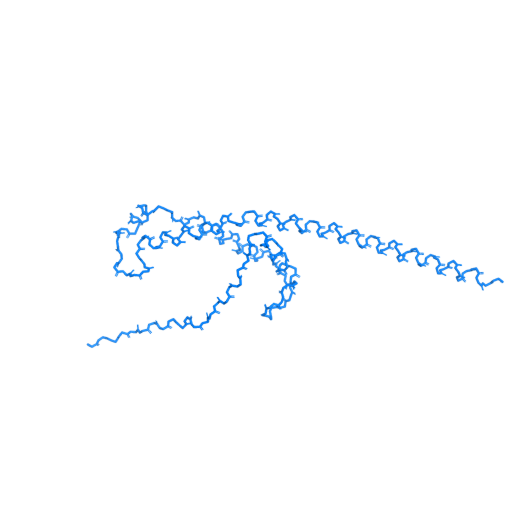88 110 GLY A N 1
ATOM 837 C CA . GLY A 1 110 ? 4.856 8.130 -5.270 1.00 81.88 110 GLY A CA 1
ATOM 838 C C . GLY A 1 110 ? 6.177 7.543 -5.771 1.00 81.88 110 GLY A C 1
ATOM 839 O O . GLY A 1 110 ? 6.519 7.710 -6.941 1.00 81.88 110 GLY A O 1
ATOM 840 N N . LEU A 1 111 ? 6.874 6.795 -4.912 1.00 81.06 111 LEU A N 1
ATOM 841 C CA . LEU A 1 111 ? 8.181 6.207 -5.228 1.00 81.06 111 LEU A CA 1
ATOM 842 C C . LEU A 1 111 ? 8.097 5.154 -6.343 1.00 81.06 111 LEU A C 1
ATOM 844 O O . LEU A 1 111 ? 8.970 5.080 -7.206 1.00 81.06 111 LEU A O 1
ATOM 848 N N . VAL A 1 112 ? 7.021 4.365 -6.370 1.00 78.12 112 VAL A N 1
ATOM 849 C CA . VAL A 1 112 ? 6.759 3.405 -7.452 1.00 78.12 112 VAL A CA 1
ATOM 850 C C . VAL A 1 112 ? 6.580 4.120 -8.794 1.00 78.12 112 VAL A C 1
ATOM 852 O O . VAL A 1 112 ? 7.165 3.697 -9.793 1.00 78.12 112 VAL A O 1
ATOM 855 N N . LYS A 1 113 ? 5.799 5.209 -8.835 1.00 81.31 113 LYS A N 1
ATOM 856 C CA . LYS A 1 113 ? 5.593 5.999 -10.063 1.00 81.31 113 LYS A CA 1
ATOM 857 C C . LYS A 1 113 ? 6.893 6.625 -10.557 1.00 81.31 113 LYS A C 1
ATOM 859 O O . LYS A 1 113 ? 7.169 6.585 -11.755 1.00 81.31 113 LYS A O 1
ATOM 864 N N . GLU A 1 114 ? 7.687 7.177 -9.646 1.00 81.94 114 GLU A N 1
ATOM 865 C CA . GLU A 1 114 ? 8.991 7.760 -9.961 1.00 81.94 114 GLU A CA 1
ATOM 866 C C . GLU A 1 114 ? 9.931 6.715 -10.570 1.00 81.94 114 GLU A C 1
ATOM 868 O O . GLU A 1 114 ? 10.457 6.911 -11.667 1.00 81.94 114 GLU A O 1
ATOM 873 N N . GLN A 1 115 ? 10.075 5.562 -9.915 1.00 77.88 115 GLN A N 1
ATOM 874 C CA . GLN A 1 115 ? 10.957 4.506 -10.396 1.00 77.88 115 GLN A CA 1
ATOM 875 C C . GLN A 1 115 ? 10.488 3.927 -11.743 1.00 77.88 115 GLN A C 1
ATOM 877 O O . GLN A 1 115 ? 11.319 3.637 -12.606 1.00 77.88 115 GLN A O 1
ATOM 882 N N . ALA A 1 116 ? 9.176 3.792 -11.960 1.00 76.62 116 ALA A N 1
ATOM 883 C CA . ALA A 1 116 ? 8.625 3.357 -13.243 1.00 76.62 116 ALA A CA 1
ATOM 884 C C . ALA A 1 116 ? 8.927 4.359 -14.374 1.00 76.62 116 ALA A C 1
ATOM 886 O O . ALA A 1 116 ? 9.294 3.952 -15.478 1.00 76.62 116 ALA A O 1
ATOM 887 N N . SER A 1 117 ? 8.829 5.663 -14.095 1.00 76.50 117 SER A N 1
ATOM 888 C CA . SER A 1 117 ? 9.204 6.722 -15.040 1.00 76.50 117 SER A CA 1
ATOM 889 C C . SER A 1 117 ? 10.695 6.663 -15.392 1.00 76.50 117 SER A C 1
ATOM 891 O O . SER A 1 117 ? 11.059 6.628 -16.569 1.00 76.50 117 SER A O 1
ATOM 893 N N . SER A 1 118 ? 11.563 6.545 -14.384 1.00 80.31 118 SER A N 1
ATOM 894 C CA . SER A 1 118 ? 13.012 6.405 -14.575 1.00 80.31 118 SER A CA 1
ATOM 895 C C . SER A 1 118 ? 13.369 5.172 -15.409 1.00 80.31 118 SER A C 1
ATOM 897 O O . SER A 1 118 ? 14.201 5.249 -16.313 1.00 80.31 118 SER A O 1
ATOM 899 N N . LEU A 1 119 ? 12.696 4.042 -15.165 1.00 81.81 119 LEU A N 1
ATOM 900 C CA . LEU A 1 119 ? 12.884 2.822 -15.949 1.00 81.81 119 LEU A CA 1
ATOM 901 C C . LEU A 1 119 ? 12.452 3.004 -17.412 1.00 81.81 119 LEU A C 1
ATOM 903 O O . LEU A 1 119 ? 13.123 2.495 -18.311 1.00 81.81 119 LEU A O 1
ATOM 907 N N . LYS A 1 120 ? 11.366 3.746 -17.668 1.00 79.19 120 LYS A N 1
ATOM 908 C CA . LYS A 1 120 ? 10.911 4.062 -19.029 1.00 79.19 120 LYS A CA 1
ATOM 909 C C . LYS A 1 120 ? 11.952 4.880 -19.790 1.00 79.19 120 LYS A C 1
ATOM 911 O O . LYS A 1 120 ? 12.293 4.508 -20.909 1.00 79.19 120 LYS A O 1
ATOM 916 N N . VAL A 1 121 ? 12.483 5.937 -19.172 1.00 84.44 121 VAL A N 1
ATOM 917 C CA . VAL A 1 121 ? 13.533 6.779 -19.771 1.00 84.44 121 VAL A CA 1
ATOM 918 C C . VAL A 1 121 ? 14.778 5.948 -20.082 1.00 84.44 121 VAL A C 1
ATOM 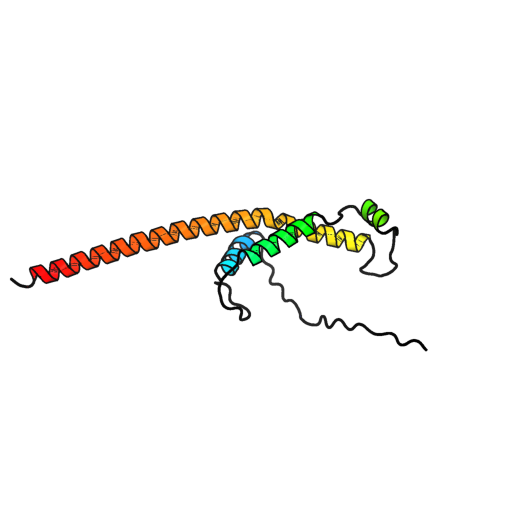920 O O . VAL A 1 121 ? 15.258 5.962 -21.212 1.00 84.44 121 VAL A O 1
ATOM 923 N N . ALA A 1 122 ? 15.251 5.155 -19.116 1.00 82.38 122 ALA A N 1
ATOM 924 C CA . ALA A 1 122 ? 16.411 4.288 -19.313 1.00 82.38 122 ALA A CA 1
ATOM 925 C C . ALA A 1 122 ? 16.195 3.274 -20.450 1.00 82.38 122 ALA A C 1
ATOM 927 O O . ALA A 1 122 ? 17.092 3.045 -21.260 1.00 82.38 122 ALA A O 1
ATOM 928 N N . SER A 1 123 ? 14.996 2.692 -20.543 1.00 82.25 123 SER A N 1
ATOM 929 C CA . SER A 1 123 ? 14.649 1.744 -21.607 1.00 82.25 123 SER A CA 1
ATOM 930 C C . SER A 1 123 ? 14.650 2.407 -22.987 1.00 82.25 123 SER A C 1
ATOM 932 O O . SER A 1 123 ? 15.190 1.840 -23.937 1.00 82.25 123 SER A O 1
ATOM 934 N N . ASP A 1 124 ? 14.098 3.618 -23.101 1.00 89.25 124 ASP A N 1
ATOM 935 C CA . ASP A 1 124 ? 14.090 4.381 -24.353 1.00 89.25 124 ASP A CA 1
ATOM 936 C C . ASP A 1 124 ? 15.511 4.720 -24.813 1.00 89.25 124 ASP A C 1
ATOM 938 O O . ASP A 1 124 ? 15.836 4.573 -25.995 1.00 89.25 124 ASP A O 1
ATOM 942 N N . ASP A 1 125 ? 16.379 5.120 -23.880 1.00 91.69 125 ASP A N 1
ATOM 943 C CA . ASP A 1 125 ? 17.782 5.391 -24.175 1.00 91.69 125 ASP A CA 1
ATOM 944 C C . ASP A 1 125 ? 18.531 4.137 -24.628 1.00 91.69 125 ASP A C 1
ATOM 946 O O . ASP A 1 125 ? 19.260 4.197 -25.620 1.00 91.69 125 ASP A O 1
ATOM 950 N N . ILE A 1 126 ? 18.314 2.990 -23.976 1.00 91.25 126 ILE A N 1
ATOM 951 C CA . ILE A 1 126 ? 18.908 1.709 -24.387 1.00 91.25 126 ILE A CA 1
ATOM 952 C C . ILE A 1 126 ? 18.476 1.345 -25.812 1.00 91.25 126 ILE A C 1
ATOM 954 O O . ILE A 1 126 ? 19.325 1.006 -26.638 1.00 91.25 126 ILE A O 1
ATOM 958 N N . VAL A 1 127 ? 17.182 1.452 -26.131 1.00 93.19 127 VAL A N 1
ATOM 959 C CA . VAL A 1 127 ? 16.660 1.149 -27.475 1.00 93.19 127 VAL A CA 1
ATOM 960 C C . VAL A 1 127 ? 17.246 2.103 -28.514 1.00 93.19 127 VAL A C 1
ATOM 962 O O . VAL A 1 127 ? 17.701 1.668 -29.575 1.00 93.19 127 VAL A O 1
ATOM 965 N N . ARG A 1 128 ? 17.286 3.403 -28.207 1.00 93.75 128 ARG A N 1
ATOM 966 C CA . ARG A 1 128 ? 17.830 4.428 -29.102 1.00 93.75 128 ARG A CA 1
ATOM 967 C C . ARG A 1 128 ? 19.318 4.208 -29.369 1.00 93.75 128 ARG A C 1
ATOM 969 O O . ARG A 1 128 ? 19.729 4.194 -30.529 1.00 93.75 128 ARG A O 1
ATOM 976 N N . ILE A 1 129 ? 20.121 4.038 -28.318 1.00 94.50 129 ILE A N 1
ATOM 977 C CA . ILE A 1 129 ? 21.572 3.832 -28.422 1.00 94.50 129 ILE A CA 1
ATOM 978 C C . ILE A 1 129 ? 21.862 2.504 -29.123 1.00 94.50 129 ILE A C 1
ATOM 980 O O . ILE A 1 129 ? 22.655 2.473 -30.062 1.00 94.50 129 ILE A O 1
ATOM 984 N N . GLY A 1 130 ? 21.177 1.424 -28.741 1.00 93.19 130 GLY A N 1
ATOM 985 C CA . GLY A 1 130 ? 21.310 0.121 -29.392 1.00 93.19 130 GLY A CA 1
ATOM 986 C C . GLY A 1 130 ? 21.008 0.192 -30.889 1.00 93.19 130 GLY A C 1
ATOM 987 O O . GLY A 1 130 ? 21.795 -0.287 -31.706 1.00 93.19 130 GLY A O 1
ATOM 988 N N . GLY A 1 131 ? 19.931 0.885 -31.272 1.00 94.31 131 GLY A N 1
ATOM 989 C CA . GLY A 1 131 ? 19.597 1.133 -32.674 1.00 94.31 131 GLY A CA 1
ATOM 990 C C . GLY A 1 131 ? 20.679 1.923 -33.419 1.00 94.31 131 GLY A C 1
ATOM 991 O O . GLY A 1 131 ? 21.015 1.594 -34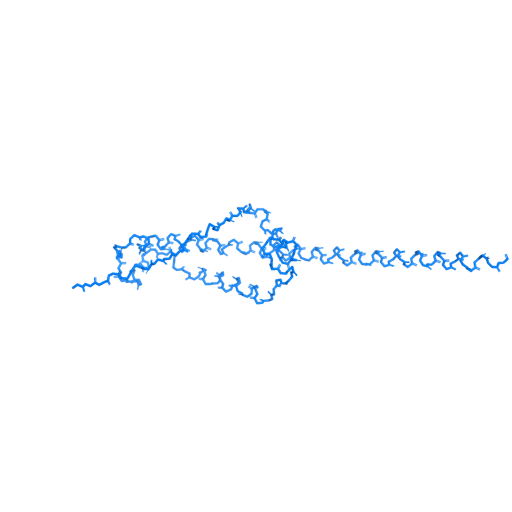.558 1.00 94.31 131 GLY A O 1
ATOM 992 N N . GLN A 1 132 ? 21.279 2.935 -32.784 1.00 94.31 132 GLN A N 1
ATOM 993 C CA . GLN A 1 132 ? 22.398 3.695 -33.358 1.00 94.31 132 GLN A CA 1
ATOM 994 C C . GLN A 1 132 ? 23.651 2.831 -33.560 1.00 94.31 132 GLN A C 1
ATOM 996 O O . GLN A 1 132 ? 24.288 2.919 -34.615 1.00 94.31 132 GLN A O 1
ATOM 1001 N N . VAL A 1 133 ? 23.983 1.972 -32.592 1.00 94.06 133 VAL A N 1
ATOM 1002 C CA . VAL A 1 133 ? 25.114 1.035 -32.680 1.00 94.06 133 VAL A CA 1
ATOM 1003 C C . VAL A 1 133 ? 24.908 0.055 -33.835 1.00 94.06 133 VAL A C 1
ATOM 1005 O O . VAL A 1 133 ? 25.770 -0.039 -34.709 1.00 94.06 133 VAL A O 1
ATOM 1008 N N . ILE A 1 134 ? 23.742 -0.596 -33.907 1.00 94.06 134 ILE A N 1
ATOM 1009 C CA . ILE A 1 134 ? 23.397 -1.535 -34.989 1.00 94.06 134 ILE A CA 1
ATOM 1010 C C . ILE A 1 134 ? 23.486 -0.844 -36.356 1.00 94.06 134 ILE A C 1
ATOM 1012 O O . ILE A 1 134 ? 24.112 -1.359 -37.282 1.00 94.06 134 ILE A O 1
ATOM 1016 N N . ASN A 1 135 ? 22.921 0.360 -36.483 1.00 92.50 135 ASN A N 1
ATOM 1017 C CA . ASN A 1 135 ? 22.974 1.127 -37.728 1.00 92.50 135 ASN A CA 1
ATOM 1018 C C . ASN A 1 135 ? 24.406 1.473 -38.151 1.00 92.50 135 ASN A C 1
ATOM 1020 O O . ASN A 1 135 ? 24.704 1.489 -39.346 1.00 92.50 135 ASN A O 1
ATOM 1024 N N . THR A 1 136 ? 25.284 1.756 -37.191 1.00 92.19 136 THR A N 1
ATOM 1025 C CA . THR A 1 136 ? 26.692 2.078 -37.451 1.00 92.19 136 THR A CA 1
ATOM 1026 C C . THR A 1 136 ? 27.453 0.844 -37.929 1.00 92.19 136 THR A C 1
ATOM 1028 O O . THR A 1 136 ? 28.124 0.912 -38.959 1.00 92.19 136 THR A O 1
ATOM 1031 N N . ILE A 1 137 ? 27.272 -0.301 -37.262 1.00 88.62 137 ILE A N 1
ATOM 1032 C CA . ILE A 1 137 ? 27.850 -1.592 -37.674 1.00 88.62 137 ILE A CA 1
ATOM 1033 C C . ILE A 1 137 ? 27.409 -1.948 -39.100 1.00 88.62 137 ILE A C 1
ATOM 1035 O O . ILE A 1 137 ? 28.248 -2.184 -39.965 1.00 88.62 137 ILE A O 1
ATOM 1039 N N . ASN A 1 138 ? 26.108 -1.860 -39.390 1.00 90.25 138 ASN A N 1
ATOM 1040 C CA . ASN A 1 138 ? 25.554 -2.171 -40.712 1.00 90.25 138 ASN A CA 1
ATOM 1041 C C . ASN A 1 138 ? 26.022 -1.215 -41.826 1.00 90.25 138 ASN A C 1
ATOM 1043 O O . ASN A 1 138 ? 25.917 -1.538 -43.012 1.00 90.25 138 ASN A O 1
ATOM 1047 N N . LYS A 1 139 ? 26.459 0.005 -41.490 1.00 88.75 139 LYS A N 1
ATOM 1048 C CA . LYS A 1 139 ? 27.063 0.937 -42.459 1.00 88.75 139 LYS A CA 1
ATOM 1049 C C . LYS A 1 139 ? 28.519 0.583 -42.738 1.00 88.75 139 LYS A C 1
ATOM 1051 O O . LYS A 1 139 ? 28.921 0.617 -43.898 1.00 88.75 139 LYS A O 1
ATOM 1056 N N . MET A 1 140 ? 29.283 0.241 -41.701 1.00 81.38 140 MET A N 1
ATOM 1057 C CA . MET A 1 140 ? 30.671 -0.199 -41.849 1.00 81.38 140 MET A CA 1
ATOM 1058 C C . MET A 1 140 ? 30.746 -1.474 -42.693 1.00 81.38 140 MET A C 1
ATOM 1060 O O . MET A 1 140 ? 31.427 -1.471 -43.712 1.00 81.38 140 MET A O 1
ATOM 1064 N N . ASP A 1 141 ? 29.963 -2.501 -42.353 1.00 77.06 141 ASP A N 1
ATOM 1065 C CA . ASP A 1 141 ? 29.935 -3.785 -43.071 1.00 77.06 141 ASP A CA 1
ATOM 1066 C C . ASP A 1 141 ? 29.602 -3.617 -44.567 1.00 77.06 141 ASP A C 1
ATOM 1068 O O . ASP A 1 141 ? 30.333 -4.072 -45.446 1.00 77.06 141 ASP A O 1
ATOM 1072 N N . ARG A 1 142 ? 28.571 -2.817 -44.885 1.00 70.12 142 ARG A N 1
ATOM 1073 C CA . ARG A 1 142 ? 28.239 -2.469 -46.279 1.00 70.12 142 ARG A CA 1
ATOM 1074 C C . ARG A 1 142 ? 29.348 -1.713 -47.002 1.00 70.12 142 ARG A C 1
ATOM 1076 O O . ARG A 1 142 ? 29.520 -1.905 -48.199 1.00 70.12 142 ARG A O 1
ATOM 1083 N N . THR A 1 143 ? 30.077 -0.848 -46.305 1.00 70.81 143 THR A N 1
ATOM 1084 C CA . THR A 1 143 ? 31.178 -0.092 -46.912 1.00 70.81 143 THR A CA 1
ATOM 1085 C C . THR A 1 143 ? 32.324 -1.034 -47.283 1.00 70.81 143 THR A C 1
ATOM 1087 O O . THR A 1 143 ? 32.775 -0.996 -48.424 1.00 70.81 143 THR A O 1
ATOM 1090 N N . TYR A 1 144 ? 32.711 -1.951 -46.388 1.00 67.06 144 TYR A N 1
ATOM 1091 C CA . TYR A 1 144 ? 33.723 -2.978 -46.673 1.00 67.06 144 TYR A CA 1
ATOM 1092 C C . TYR A 1 144 ? 33.310 -3.920 -47.815 1.00 67.06 144 TYR A C 1
ATOM 1094 O O . TYR A 1 144 ? 34.140 -4.249 -48.662 1.00 67.06 144 TYR A O 1
ATOM 1102 N N . ALA A 1 145 ? 32.029 -4.297 -47.894 1.00 62.22 145 ALA A N 1
ATOM 1103 C CA . ALA A 1 145 ? 31.500 -5.120 -48.983 1.00 62.22 145 ALA A CA 1
ATOM 1104 C C . ALA A 1 145 ? 31.552 -4.427 -50.359 1.00 62.22 145 ALA A C 1
ATOM 1106 O O . ALA A 1 145 ? 31.707 -5.099 -51.373 1.00 62.22 145 ALA A O 1
ATOM 1107 N N . LEU A 1 146 ? 31.440 -3.094 -50.414 1.00 59.50 146 LEU A N 1
ATOM 1108 C CA . LEU A 1 146 ? 31.483 -2.327 -51.666 1.00 59.50 146 LEU A CA 1
ATOM 1109 C C . LEU A 1 146 ? 32.910 -1.956 -52.101 1.00 59.50 146 LEU A C 1
ATOM 1111 O O . LEU A 1 146 ? 33.154 -1.794 -53.292 1.00 59.50 146 LEU A O 1
ATOM 1115 N N . THR A 1 147 ? 33.858 -1.840 -51.167 1.00 66.06 147 THR A N 1
ATOM 1116 C CA . THR A 1 147 ? 35.266 -1.524 -51.473 1.00 66.06 147 THR A CA 1
ATOM 1117 C C . THR A 1 147 ? 36.141 -2.757 -51.720 1.00 66.06 147 THR A C 1
ATOM 1119 O O . THR A 1 147 ? 37.284 -2.609 -52.131 1.00 66.06 147 THR A O 1
ATOM 1122 N N . GLY A 1 148 ? 35.635 -3.969 -51.461 1.00 55.94 148 GLY A N 1
ATOM 1123 C CA . GLY A 1 148 ? 36.350 -5.239 -51.662 1.00 55.94 148 GLY A CA 1
ATOM 1124 C C . GLY A 1 148 ? 36.201 -5.886 -53.050 1.00 55.94 148 GLY A C 1
ATOM 1125 O O . GLY A 1 148 ? 36.664 -7.007 -53.228 1.00 55.94 148 GLY A O 1
ATOM 1126 N N . PHE A 1 149 ? 35.552 -5.220 -54.014 1.00 53.88 149 PHE A N 1
ATOM 1127 C CA . PHE A 1 149 ? 35.298 -5.717 -55.382 1.00 53.88 149 PHE A CA 1
ATOM 1128 C C . PHE A 1 149 ? 36.004 -4.898 -56.489 1.00 53.88 149 PHE A C 1
ATOM 1130 O O . PHE A 1 149 ? 35.502 -4.821 -57.611 1.00 53.88 149 PHE A O 1
ATOM 1137 N N . SER A 1 150 ? 37.158 -4.287 -56.202 1.00 44.41 150 SER A N 1
ATOM 1138 C CA . SER A 1 150 ? 38.003 -3.612 -57.207 1.00 44.41 150 SER A CA 1
ATOM 1139 C C . SER A 1 150 ? 39.317 -4.341 -57.440 1.00 44.41 150 SER A C 1
ATOM 1141 O O . SER A 1 150 ? 40.001 -4.580 -56.418 1.00 44.41 150 SER A O 1
#

Radius of gyration: 27.65 Å; chains: 1; bounding box: 66×40×84 Å

Foldseek 3Di:
DDDDDDPPPVPPPPPPDDDDDLVCLLVVVLCQQQQVDDDDDDRRDHCDPVVVVVLVVQLVVLLPDDQDLVVQCVVVVHQADPDPCPGSVNVNVVSVVSNVVSVSVVVSVVSNVVVVVVVVVVVVVCVVVVVVVVVVVVVVVVVCVVVVPD

Organism: NCBI:txid2486266